Protein AF-A0A5D2PL47-F1 (afdb_monomer_lite)

Foldseek 3Di:
DVCFQQLNPDDDDDDDDDDDPDDDDDDDDDDDDDPPDDRHHHPVRADPVRHRPD

Secondary structure (DSSP, 8-state):
-HHHHTTTSS------PPPPSS------------TT------GGG-BTTB----

Sequence (54 aa):
MMERWTNCLFRSTLHRVLPPRQERYSVAFFMDPGKDCIVECLESCCSEACPPRY

InterPro domains:
  IPR027443 Isopenicillin N synthase-like superfamily [G3DSA:2.60.120.330] (1-54)
  IPR044861 Isopenicillin N synthase-like, Fe(2+) 2OG dioxygenase domain [PF03171] (2-33)

Radius of gyration: 16.4 Å; chains: 1; bounding box: 35×18×43 Å

Structure (mmCIF, N/CA/C/O backbone):
data_AF-A0A5D2PL47-F1
#
_entry.id   AF-A0A5D2PL47-F1
#
loop_
_atom_site.group_PDB
_atom_site.id
_atom_site.type_symbol
_atom_site.label_atom_id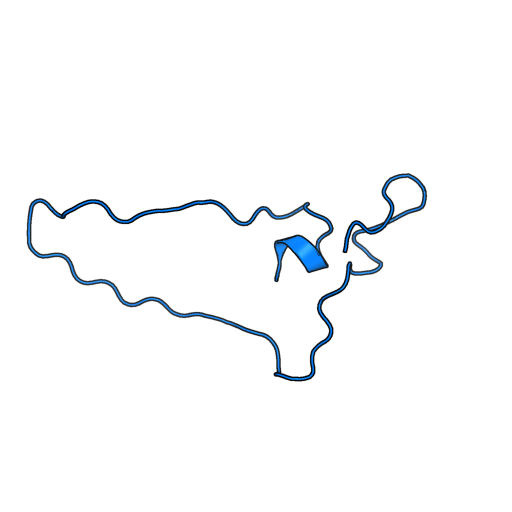
_atom_site.label_alt_id
_atom_site.label_comp_id
_atom_site.label_asym_id
_atom_site.label_entity_id
_atom_site.label_seq_id
_atom_site.pdbx_PDB_ins_code
_atom_site.Cartn_x
_atom_site.Cartn_y
_atom_site.Cartn_z
_atom_site.occupancy
_atom_site.B_iso_or_equiv
_atom_site.auth_seq_id
_atom_site.auth_comp_id
_atom_site.auth_asym_id
_atom_site.auth_atom_id
_atom_site.pdbx_PDB_model_num
ATOM 1 N N . MET A 1 1 ? 0.693 -2.279 -1.953 1.00 92.38 1 MET A N 1
ATOM 2 C CA . MET A 1 1 ? 0.600 -2.188 -3.432 1.00 92.38 1 MET A CA 1
ATOM 3 C C . MET A 1 1 ? 1.143 -0.867 -3.927 1.00 92.38 1 MET A C 1
ATOM 5 O O . MET A 1 1 ? 2.118 -0.891 -4.656 1.00 92.38 1 MET A O 1
ATOM 9 N N . MET A 1 2 ? 0.604 0.262 -3.454 1.00 96.88 2 MET A N 1
ATOM 10 C CA . MET A 1 2 ? 1.066 1.596 -3.855 1.00 96.88 2 MET A CA 1
ATOM 11 C C . MET A 1 2 ? 2.587 1.799 -3.726 1.00 96.88 2 MET A C 1
ATOM 13 O O . MET A 1 2 ? 3.212 2.315 -4.643 1.00 96.88 2 MET A O 1
ATOM 17 N N . GLU A 1 3 ? 3.206 1.328 -2.637 1.00 97.62 3 GLU A N 1
ATOM 18 C CA . GLU A 1 3 ? 4.670 1.401 -2.472 1.00 97.62 3 GLU A CA 1
ATOM 19 C C . GLU A 1 3 ? 5.446 0.675 -3.578 1.00 97.62 3 GLU A C 1
ATOM 21 O O . GLU A 1 3 ? 6.489 1.157 -4.009 1.00 97.62 3 GLU A O 1
ATOM 26 N N . ARG A 1 4 ? 4.921 -0.451 -4.076 1.00 97.12 4 ARG A N 1
ATOM 27 C CA . ARG A 1 4 ? 5.560 -1.225 -5.145 1.00 97.12 4 ARG A CA 1
ATOM 28 C C . ARG A 1 4 ? 5.392 -0.554 -6.503 1.00 97.12 4 ARG A C 1
ATOM 30 O O . ARG A 1 4 ? 6.385 -0.291 -7.168 1.00 97.12 4 ARG A O 1
ATOM 37 N N . TRP A 1 5 ? 4.156 -0.192 -6.855 1.00 97.56 5 TRP A N 1
ATOM 38 C CA . TRP A 1 5 ? 3.850 0.536 -8.093 1.00 97.56 5 TRP A CA 1
ATOM 39 C C . TRP A 1 5 ? 4.653 1.828 -8.231 1.00 97.56 5 TRP A C 1
ATOM 41 O O . TRP A 1 5 ? 5.082 2.176 -9.323 1.00 97.56 5 TRP A O 1
ATOM 51 N N . THR A 1 6 ? 4.881 2.530 -7.121 1.00 97.56 6 THR A N 1
ATOM 52 C CA . THR A 1 6 ? 5.556 3.833 -7.130 1.00 97.56 6 THR A CA 1
ATOM 53 C C . THR A 1 6 ? 7.048 3.764 -6.827 1.00 97.56 6 THR A C 1
ATOM 55 O O . THR A 1 6 ? 7.656 4.789 -6.529 1.00 97.56 6 THR A O 1
ATOM 58 N N . ASN A 1 7 ? 7.654 2.575 -6.887 1.00 97.50 7 ASN A N 1
ATOM 59 C CA . ASN A 1 7 ? 9.087 2.383 -6.654 1.00 97.50 7 ASN A CA 1
ATOM 60 C C . ASN A 1 7 ? 9.590 2.998 -5.328 1.00 97.50 7 ASN A C 1
ATOM 62 O O . ASN A 1 7 ? 10.619 3.673 -5.276 1.00 97.50 7 ASN A O 1
ATOM 66 N N . CYS A 1 8 ? 8.832 2.803 -4.246 1.00 96.50 8 CYS A N 1
ATOM 67 C CA . CYS A 1 8 ? 9.052 3.399 -2.922 1.00 96.50 8 CYS A CA 1
ATOM 68 C C . CYS A 1 8 ? 8.880 4.930 -2.813 1.00 96.50 8 CYS A C 1
ATOM 70 O O . CYS A 1 8 ? 9.226 5.485 -1.762 1.00 96.50 8 CYS A O 1
ATOM 72 N N . LEU A 1 9 ? 8.341 5.623 -3.827 1.00 96.06 9 LEU A N 1
ATOM 73 C CA . LEU A 1 9 ? 8.000 7.050 -3.716 1.00 96.06 9 LEU A CA 1
ATOM 74 C C . LEU A 1 9 ? 6.939 7.275 -2.631 1.00 96.06 9 LEU A C 1
ATOM 76 O O . LEU A 1 9 ? 7.102 8.139 -1.769 1.00 96.06 9 LEU A O 1
ATOM 80 N N . PHE A 1 10 ? 5.881 6.461 -2.627 1.00 97.00 10 PHE A N 1
ATOM 81 C CA . PHE A 1 10 ? 4.944 6.390 -1.509 1.00 97.00 10 PHE A CA 1
ATOM 82 C C . PHE A 1 10 ? 5.307 5.228 -0.593 1.00 97.00 10 PHE A C 1
ATOM 84 O O . PHE A 1 10 ? 5.537 4.116 -1.057 1.00 97.00 10 PHE A O 1
ATOM 91 N N . ARG A 1 11 ? 5.342 5.475 0.720 1.00 95.88 11 ARG A N 1
ATOM 92 C CA . ARG A 1 11 ? 5.739 4.472 1.716 1.00 95.88 11 ARG A CA 1
ATOM 93 C C . ARG A 1 11 ? 4.537 3.916 2.467 1.00 95.88 11 ARG A C 1
ATOM 95 O O . ARG A 1 11 ? 3.720 4.666 2.998 1.00 95.88 11 ARG A O 1
ATOM 102 N N . SER A 1 12 ? 4.473 2.598 2.553 1.00 96.94 12 SER A N 1
ATOM 103 C CA . SER A 1 12 ? 3.564 1.842 3.399 1.00 96.94 12 SER A CA 1
ATOM 104 C C . SER A 1 12 ? 4.070 1.896 4.837 1.00 96.94 12 SER A C 1
ATOM 106 O O . SER A 1 12 ? 5.047 1.244 5.203 1.00 96.94 12 SER A O 1
ATOM 108 N N . THR A 1 13 ? 3.418 2.696 5.674 1.00 96.75 13 THR A N 1
ATOM 109 C CA . THR A 1 13 ? 3.861 2.912 7.052 1.00 96.75 13 THR A CA 1
ATOM 110 C C . THR A 1 13 ? 3.376 1.807 7.989 1.00 96.75 13 THR A C 1
ATOM 112 O O . THR A 1 13 ? 2.223 1.369 7.949 1.00 96.75 13 THR A O 1
ATOM 115 N N . LEU A 1 14 ? 4.263 1.378 8.890 1.00 97.62 14 LEU A N 1
ATOM 116 C CA . LEU A 1 14 ? 3.884 0.533 10.019 1.00 97.62 14 LEU A CA 1
ATOM 117 C C . LEU A 1 14 ? 2.986 1.334 10.964 1.00 97.62 14 LEU A C 1
ATOM 119 O O . LEU A 1 14 ? 3.332 2.443 11.370 1.00 97.62 14 LEU A O 1
ATOM 123 N N . HIS A 1 15 ? 1.846 0.764 11.337 1.00 97.00 15 HIS A N 1
ATOM 124 C CA . HIS A 1 15 ? 0.893 1.403 12.236 1.00 97.00 15 HIS A CA 1
ATOM 125 C C . HIS A 1 15 ? 0.270 0.377 13.185 1.00 97.00 15 HIS A C 1
ATOM 127 O O . HIS A 1 15 ? 0.188 -0.812 12.881 1.00 97.00 15 HIS A O 1
ATOM 133 N N . ARG A 1 16 ? -0.151 0.843 14.367 1.00 97.06 16 ARG A N 1
ATOM 134 C CA . ARG A 1 16 ? -0.827 0.027 15.384 1.00 97.06 16 ARG A CA 1
ATOM 135 C C . ARG A 1 16 ? -1.913 0.832 16.085 1.00 97.06 16 ARG A C 1
ATOM 137 O O . ARG A 1 16 ? -1.781 2.045 16.239 1.00 97.06 16 ARG A O 1
ATOM 144 N N . VAL A 1 17 ? -2.941 0.143 16.568 1.00 97.00 17 VAL A N 1
ATOM 145 C CA . VAL A 1 17 ? -3.981 0.727 17.422 1.00 97.00 17 VAL A CA 1
ATOM 146 C C . VAL A 1 17 ? -3.609 0.475 18.880 1.00 97.00 17 VAL A C 1
ATOM 148 O O . VAL A 1 17 ? -3.306 -0.654 19.260 1.00 97.00 17 VAL A O 1
ATOM 151 N N . LEU A 1 18 ? -3.597 1.531 19.692 1.00 96.75 18 LEU A N 1
ATOM 152 C CA . LEU A 1 18 ? -3.398 1.416 21.136 1.00 96.75 18 LEU A CA 1
ATOM 153 C C . LEU A 1 18 ? -4.738 1.140 21.838 1.00 96.75 18 LEU A C 1
ATOM 155 O O . LEU A 1 18 ? -5.777 1.567 21.326 1.00 96.75 18 LEU A O 1
ATOM 159 N N . PRO A 1 19 ? -4.730 0.484 23.015 1.00 95.88 19 PRO A N 1
ATOM 160 C CA . PRO A 1 19 ? -5.932 0.333 23.829 1.00 95.88 19 PRO A CA 1
ATOM 161 C C . PRO A 1 19 ? -6.593 1.698 24.090 1.00 95.88 19 PRO A C 1
ATOM 163 O O . PRO A 1 19 ? -5.896 2.641 24.485 1.00 95.88 19 PRO A O 1
ATOM 166 N N . PRO A 1 20 ? -7.906 1.851 23.849 1.00 95.38 20 PRO A N 1
ATOM 167 C CA . PRO A 1 20 ? -8.557 3.144 23.980 1.00 95.38 20 PRO A CA 1
ATOM 168 C C . PRO A 1 20 ? -8.860 3.452 25.458 1.00 95.38 20 PRO A C 1
ATOM 170 O O . PRO A 1 20 ? -9.091 2.550 26.258 1.00 95.38 20 PRO A O 1
ATOM 173 N N . ARG A 1 21 ? -8.859 4.738 25.841 1.00 95.81 21 ARG A N 1
ATOM 174 C CA . ARG A 1 21 ? -9.187 5.176 27.221 1.00 95.81 21 ARG A CA 1
ATOM 175 C C . ARG A 1 21 ? -10.694 5.241 27.494 1.00 95.81 21 ARG A C 1
ATOM 177 O O . ARG A 1 21 ? -11.107 5.329 2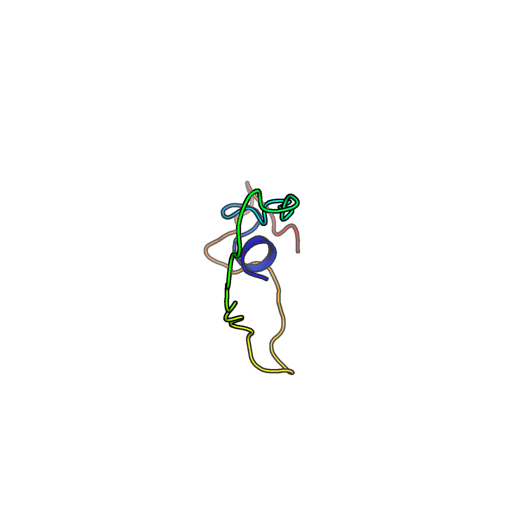8.641 1.00 95.81 21 ARG A O 1
ATOM 184 N N . GLN A 1 22 ? -11.483 5.237 26.429 1.00 97.19 22 GLN A N 1
ATOM 185 C CA . GLN A 1 22 ? -12.939 5.277 26.409 1.00 97.19 22 GLN A CA 1
ATOM 186 C C . GLN A 1 22 ? -13.420 4.450 25.218 1.00 97.19 22 GLN A C 1
ATOM 188 O O . GLN A 1 22 ? -12.614 4.025 24.390 1.00 97.19 22 GLN A O 1
ATOM 193 N N . GLU A 1 23 ? -14.723 4.242 25.100 1.00 97.38 23 GLU A N 1
ATOM 194 C CA . GLU A 1 23 ? -15.280 3.528 23.961 1.00 97.38 23 GLU A CA 1
ATOM 195 C C . GLU A 1 23 ? -14.918 4.213 22.631 1.00 97.38 23 GLU A C 1
ATOM 197 O O . GLU A 1 23 ? -15.023 5.435 22.481 1.00 97.38 23 GLU A O 1
ATOM 202 N N . ARG A 1 24 ? -14.424 3.423 21.673 1.00 97.81 24 ARG A N 1
ATOM 203 C CA . ARG A 1 24 ? -13.958 3.909 20.372 1.00 97.81 24 ARG A CA 1
ATOM 204 C C . ARG A 1 24 ? -14.367 2.937 19.280 1.00 97.81 24 ARG A C 1
ATOM 206 O O . ARG A 1 24 ? -13.946 1.784 19.284 1.00 97.81 24 ARG A O 1
ATOM 213 N N . TYR A 1 25 ? -15.077 3.460 18.291 1.00 97.00 25 TYR A N 1
ATOM 214 C CA . TYR A 1 25 ? -15.490 2.736 17.098 1.00 97.00 25 TYR A CA 1
ATOM 215 C C . TYR A 1 25 ? -14.697 3.221 15.885 1.00 97.00 25 TYR A C 1
ATOM 217 O O . TYR A 1 25 ? -14.414 4.411 15.746 1.00 97.00 25 TYR A O 1
ATOM 225 N N . SER A 1 26 ? -14.318 2.300 15.005 1.00 96.56 26 SER A N 1
ATOM 226 C CA . SER A 1 26 ? 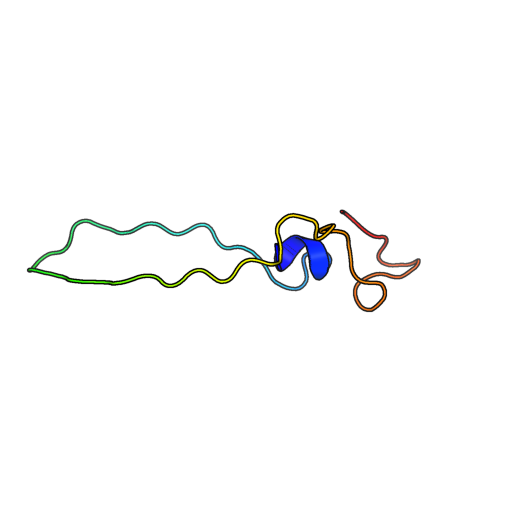-13.694 2.631 13.724 1.00 96.56 26 SER A CA 1
ATOM 227 C C . SER A 1 26 ? -14.048 1.584 12.681 1.00 96.56 26 SER A C 1
ATOM 229 O O . SER A 1 26 ? -14.033 0.395 12.984 1.00 96.56 26 SER A O 1
ATOM 231 N N . VAL A 1 27 ? -14.295 2.030 11.453 1.00 97.69 27 VAL A N 1
ATOM 232 C CA . VAL A 1 27 ? -14.443 1.185 10.265 1.00 97.69 27 VAL A CA 1
ATOM 233 C C . VAL A 1 27 ? -13.308 1.527 9.311 1.00 97.69 27 VAL A C 1
ATOM 235 O O . VAL A 1 27 ? -13.044 2.702 9.061 1.00 97.69 27 VAL A O 1
ATOM 238 N N . ALA A 1 28 ? -12.626 0.503 8.806 1.00 97.75 28 ALA A N 1
ATOM 239 C CA . ALA A 1 28 ? -11.610 0.650 7.775 1.00 97.75 28 ALA A CA 1
ATOM 240 C C . ALA A 1 28 ? -12.191 0.244 6.418 1.00 97.75 28 ALA A C 1
ATOM 242 O O . ALA A 1 28 ? -12.943 -0.726 6.324 1.00 97.75 28 ALA A O 1
ATOM 243 N N . PHE A 1 29 ? -11.810 0.979 5.378 1.00 97.69 29 PHE A N 1
ATOM 244 C CA . PHE A 1 29 ? -12.062 0.627 3.988 1.00 97.69 29 PHE A CA 1
ATOM 245 C C . PHE A 1 29 ? -10.723 0.343 3.313 1.00 97.69 29 PHE A C 1
ATOM 247 O O . PHE A 1 29 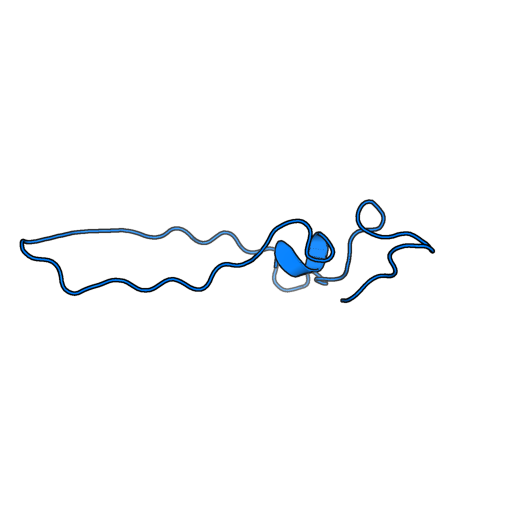? -9.778 1.121 3.460 1.00 97.69 29 PHE A O 1
ATOM 254 N N . PHE A 1 30 ? -10.653 -0.764 2.582 1.00 96.50 30 PHE A N 1
ATOM 255 C CA . PHE A 1 30 ? -9.471 -1.178 1.839 1.00 96.50 30 PHE A CA 1
ATOM 256 C C . PHE A 1 30 ? -9.809 -1.171 0.352 1.00 96.50 30 PHE A C 1
ATOM 258 O O . PHE A 1 30 ? -10.873 -1.640 -0.049 1.00 96.50 30 PHE A O 1
ATOM 265 N N . MET A 1 31 ? -8.911 -0.598 -0.446 1.00 95.81 31 MET A N 1
ATOM 266 C CA . MET A 1 31 ? -9.024 -0.565 -1.896 1.00 95.81 31 MET A CA 1
ATOM 267 C C . MET A 1 31 ? -7.864 -1.346 -2.490 1.00 95.81 31 MET A C 1
ATOM 269 O O . MET A 1 31 ? -6.706 -0.935 -2.376 1.00 95.81 31 MET A O 1
ATOM 273 N N . ASP A 1 32 ? -8.210 -2.446 -3.142 1.00 95.44 32 ASP A N 1
ATOM 274 C CA . ASP A 1 32 ? -7.281 -3.349 -3.800 1.00 95.44 32 ASP A CA 1
ATOM 275 C C . ASP A 1 32 ? -7.575 -3.410 -5.308 1.00 95.44 32 ASP A C 1
ATOM 277 O O . ASP A 1 32 ? -8.719 -3.199 -5.723 1.00 95.44 32 ASP A O 1
ATOM 281 N N . PRO A 1 33 ? -6.560 -3.647 -6.157 1.00 95.25 33 PRO A N 1
ATOM 282 C CA . PRO A 1 33 ? -6.761 -3.895 -7.569 1.00 95.25 33 PRO A CA 1
ATOM 283 C C . PRO A 1 33 ? -7.478 -5.231 -7.783 1.00 95.25 33 PRO A C 1
ATOM 285 O O . PRO A 1 33 ? -7.646 -6.043 -6.870 1.00 95.25 33 PRO A O 1
ATOM 288 N N . GLY A 1 34 ? -7.879 -5.475 -9.031 1.00 96.75 34 GLY A N 1
ATOM 289 C CA . GLY A 1 34 ? -8.418 -6.770 -9.436 1.00 96.75 34 GLY A CA 1
ATOM 290 C C . GLY A 1 34 ? -7.448 -7.920 -9.141 1.00 96.75 34 GLY A C 1
ATOM 291 O O . GLY A 1 34 ? -6.235 -7.728 -9.094 1.00 96.75 34 GLY A O 1
ATOM 292 N N . LYS A 1 35 ? -7.991 -9.131 -8.974 1.00 95.50 35 LYS A N 1
ATOM 293 C CA . LYS A 1 35 ? -7.223 -10.331 -8.595 1.00 95.50 35 LYS A CA 1
ATOM 294 C C . LYS A 1 35 ? -6.080 -10.660 -9.557 1.00 95.50 35 LYS A C 1
ATOM 296 O O . LYS A 1 35 ? -5.043 -11.134 -9.112 1.00 95.50 35 LYS A O 1
ATOM 301 N N . ASP A 1 36 ? -6.273 -10.378 -10.841 1.00 97.06 36 ASP A N 1
ATOM 302 C CA . ASP A 1 36 ? -5.308 -10.685 -11.901 1.00 97.06 36 ASP A CA 1
ATOM 303 C C . ASP A 1 36 ? -4.333 -9.526 -12.171 1.00 97.06 36 ASP A C 1
ATOM 305 O O . ASP A 1 36 ? -3.527 -9.583 -13.097 1.00 97.06 36 ASP A O 1
ATOM 309 N N . CYS A 1 37 ? -4.407 -8.441 -11.393 1.00 95.88 37 CYS A N 1
ATOM 310 C CA . CYS A 1 37 ? -3.530 -7.292 -11.570 1.00 95.88 37 CYS A CA 1
ATOM 311 C C . CYS A 1 37 ? -2.099 -7.624 -11.132 1.00 95.88 37 CYS A C 1
ATOM 313 O O . CYS A 1 37 ? -1.845 -7.944 -9.968 1.00 95.88 37 CYS A O 1
ATOM 315 N N . ILE 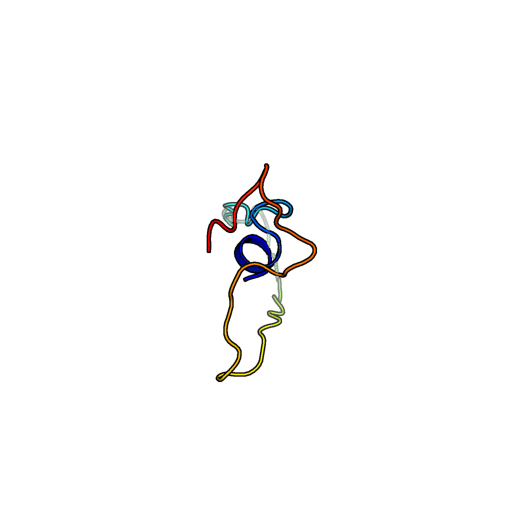A 1 38 ? -1.155 -7.485 -12.061 1.00 95.19 38 ILE A N 1
ATOM 316 C CA . ILE A 1 38 ? 0.274 -7.594 -11.775 1.00 95.19 38 ILE A CA 1
ATOM 317 C C . ILE A 1 38 ? 0.732 -6.293 -11.106 1.00 95.19 38 ILE A C 1
ATOM 319 O O . ILE A 1 38 ? 0.546 -5.195 -11.631 1.00 95.19 38 ILE A O 1
ATOM 323 N N . VAL A 1 39 ? 1.309 -6.411 -9.910 1.00 95.88 39 VAL A N 1
ATOM 324 C CA . VAL A 1 39 ? 1.816 -5.270 -9.138 1.00 95.88 39 VAL A CA 1
ATOM 325 C C . VAL A 1 39 ? 3.329 -5.179 -9.305 1.00 95.88 39 VAL A C 1
ATOM 327 O O . VAL A 1 39 ? 4.070 -5.721 -8.486 1.00 95.88 39 VAL A O 1
ATOM 330 N N . GLU A 1 40 ? 3.756 -4.472 -10.347 1.00 96.31 40 GLU A N 1
ATOM 331 C CA . GLU A 1 40 ? 5.158 -4.185 -10.694 1.00 96.31 40 GLU A CA 1
ATOM 332 C C . GLU A 1 40 ? 5.416 -2.672 -10.756 1.00 96.31 40 GLU A C 1
ATOM 334 O O . GLU A 1 40 ? 4.474 -1.880 -10.815 1.00 96.31 40 GLU A O 1
ATOM 339 N N . CYS A 1 41 ? 6.672 -2.235 -10.687 1.00 97.94 41 CYS A N 1
ATOM 340 C CA . CYS A 1 41 ? 6.988 -0.809 -10.764 1.00 97.94 41 CYS A CA 1
ATOM 341 C C . CYS A 1 41 ? 6.411 -0.158 -1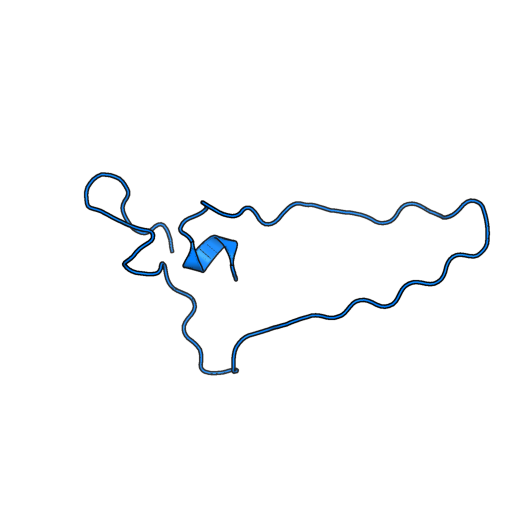2.039 1.00 97.94 41 CYS A C 1
ATOM 343 O O . CYS A 1 41 ? 6.688 -0.602 -13.148 1.00 97.94 41 CYS A O 1
ATOM 345 N N . LEU A 1 42 ? 5.650 0.933 -11.890 1.00 97.12 42 LEU A N 1
ATOM 346 C CA . LEU A 1 42 ? 5.126 1.688 -13.029 1.00 97.12 42 LEU A CA 1
ATOM 347 C C . LEU A 1 42 ? 6.272 2.360 -13.793 1.00 97.12 42 LEU A C 1
ATOM 349 O O . LEU A 1 42 ? 7.194 2.895 -13.176 1.00 97.12 42 LEU A O 1
ATOM 353 N N . GLU A 1 43 ? 6.164 2.423 -15.121 1.00 96.75 43 GLU A N 1
ATOM 354 C CA . GLU A 1 43 ? 7.185 3.026 -15.994 1.00 96.75 43 GLU A CA 1
ATOM 355 C C . GLU A 1 43 ? 7.513 4.473 -15.597 1.00 96.75 43 GLU A C 1
ATOM 357 O O . GLU A 1 43 ? 8.674 4.867 -15.548 1.00 96.75 43 GLU A O 1
ATOM 362 N N . SER A 1 44 ? 6.498 5.257 -15.216 1.00 97.06 44 SER A N 1
ATOM 363 C CA . SER A 1 44 ? 6.666 6.644 -14.761 1.00 97.06 44 SER A CA 1
ATOM 364 C C . SER A 1 44 ? 7.346 6.779 -13.391 1.00 97.06 44 SER A C 1
ATOM 366 O O . SER A 1 44 ? 7.580 7.896 -12.929 1.00 97.06 44 SER A O 1
ATOM 368 N N . CYS A 1 45 ? 7.610 5.669 -12.701 1.00 97.50 45 CYS A N 1
ATOM 369 C CA . CYS A 1 45 ? 8.211 5.621 -11.368 1.00 97.50 45 CYS A CA 1
ATOM 370 C C . CYS A 1 45 ? 9.614 4.985 -11.360 1.00 97.50 45 CYS A C 1
ATOM 372 O O . CYS A 1 45 ? 10.215 4.844 -10.292 1.00 97.50 45 CYS A O 1
ATOM 374 N N . CYS A 1 46 ? 10.173 4.650 -12.525 1.00 97.56 46 CYS A N 1
ATOM 375 C CA . CYS A 1 46 ? 11.548 4.174 -12.666 1.00 97.56 46 CYS A CA 1
ATOM 376 C C . CYS A 1 46 ? 12.278 4.835 -13.841 1.00 97.56 46 CYS A C 1
ATOM 378 O O . CYS A 1 46 ? 11.678 5.416 -14.740 1.00 97.56 46 CYS A O 1
ATOM 380 N N . SER A 1 47 ? 13.605 4.760 -13.818 1.00 97.19 47 SER A N 1
ATOM 381 C CA . SER A 1 47 ? 14.498 5.212 -14.888 1.00 97.19 47 SER A CA 1
ATOM 382 C C . SER A 1 47 ? 15.829 4.465 -14.796 1.00 97.19 47 SER A C 1
ATOM 384 O O . SER A 1 47 ? 16.049 3.706 -13.856 1.00 97.19 47 SER A O 1
ATOM 386 N N . GLU A 1 48 ? 16.762 4.703 -15.717 1.00 96.88 48 GLU A N 1
ATOM 387 C CA . GLU A 1 48 ? 18.105 4.106 -15.622 1.00 96.88 48 GLU A CA 1
ATOM 388 C C . GLU A 1 48 ? 18.832 4.491 -14.321 1.00 96.88 48 GLU A C 1
ATOM 390 O O . GLU A 1 48 ? 19.498 3.663 -13.705 1.00 96.88 48 GLU A O 1
ATOM 395 N N . ALA A 1 49 ? 18.659 5.734 -13.858 1.00 97.38 49 ALA A N 1
ATOM 396 C CA . ALA A 1 49 ? 19.239 6.213 -12.602 1.00 97.38 49 ALA A CA 1
ATOM 397 C C . ALA A 1 49 ? 18.487 5.707 -11.354 1.00 97.38 49 ALA A C 1
ATOM 399 O O . ALA A 1 49 ? 19.028 5.740 -10.248 1.00 97.38 49 ALA A O 1
ATOM 400 N N . CYS A 1 50 ? 17.240 5.257 -11.515 1.00 95.75 50 CYS A N 1
ATOM 401 C CA . CYS A 1 50 ? 16.402 4.707 -10.453 1.00 95.75 50 CYS A CA 1
ATOM 402 C C . CYS A 1 50 ? 15.665 3.459 -10.975 1.00 95.75 50 CYS A C 1
ATOM 404 O O . CYS A 1 50 ? 14.484 3.554 -11.333 1.00 95.75 50 CYS A O 1
ATOM 406 N N . PRO A 1 51 ? 16.353 2.305 -11.074 1.00 97.12 51 PRO A N 1
ATOM 407 C CA . PRO A 1 51 ? 15.778 1.101 -11.666 1.00 97.12 51 PRO A CA 1
ATOM 408 C C . PRO A 1 51 ? 14.581 0.579 -10.851 1.00 97.12 51 PRO A C 1
ATOM 410 O O . PRO A 1 51 ? 14.446 0.907 -9.662 1.00 97.12 51 PRO A O 1
ATOM 413 N N . PRO A 1 52 ? 13.697 -0.226 -11.468 1.00 97.31 52 PRO A N 1
ATOM 414 C CA . PRO A 1 52 ? 12.552 -0.809 -10.780 1.00 97.31 52 PRO A CA 1
ATOM 415 C C . PRO A 1 52 ? 13.018 -1.735 -9.650 1.00 97.31 52 PRO A C 1
ATOM 417 O O . PRO A 1 52 ? 13.854 -2.617 -9.846 1.00 97.31 52 PRO A O 1
ATOM 420 N N . ARG A 1 53 ? 12.489 -1.517 -8.442 1.00 95.12 53 ARG A N 1
ATOM 421 C CA . ARG A 1 53 ? 12.770 -2.356 -7.260 1.00 95.12 53 ARG A CA 1
ATOM 422 C C . ARG A 1 53 ? 11.837 -3.561 -7.136 1.00 95.12 53 ARG A C 1
ATOM 424 O O . ARG A 1 53 ? 12.116 -4.446 -6.327 1.00 95.12 53 ARG A O 1
ATOM 431 N N . TYR A 1 54 ? 10.725 -3.548 -7.870 1.00 92.31 54 TYR A N 1
ATOM 432 C CA . TYR A 1 54 ? 9.637 -4.522 -7.811 1.00 92.31 54 TYR A CA 1
ATOM 433 C C . TYR A 1 54 ? 9.126 -4.843 -9.203 1.00 92.31 54 TYR A C 1
ATOM 435 O O . TYR A 1 54 ? 9.095 -3.898 -10.027 1.00 92.31 54 TYR A O 1
#

pLDDT: mean 96.59, std 1.13, range [92.31, 97.94]

Organism: Gossypium tomentosum (NCBI:txid34277)